Protein AF-A0A1G0SRI0-F1 (afdb_monomer)

Secondary structure (DSSP, 8-state):
-HHHHHHHHHHHSS--S-HHHHHHHHHHHHHHHHHHHHTT-HHHHHHHHHHHHHHHHHHHHHHSPPPS--

Structure (mmCIF, N/CA/C/O backbone):
data_AF-A0A1G0SRI0-F1
#
_entry.id   AF-A0A1G0SRI0-F1
#
loop_
_atom_site.group_PDB
_atom_site.id
_atom_site.type_symbol
_atom_site.label_atom_id
_atom_site.label_alt_id
_atom_site.label_comp_id
_atom_site.label_asym_id
_atom_site.label_entity_id
_atom_site.label_seq_id
_atom_site.pdbx_PDB_ins_code
_atom_site.Cartn_x
_atom_site.Cartn_y
_atom_site.Cartn_z
_atom_site.occupancy
_atom_site.B_iso_or_equiv
_atom_site.auth_seq_id
_atom_site.auth_comp_id
_atom_site.auth_asym_id
_atom_site.auth_atom_id
_atom_site.pdbx_PDB_model_num
ATOM 1 N N . CYS A 1 1 ? 4.620 7.160 5.281 1.00 64.69 1 CYS A N 1
ATOM 2 C CA . CYS A 1 1 ? 3.989 7.334 6.611 1.00 64.69 1 CYS A CA 1
ATOM 3 C C . CYS A 1 1 ? 2.930 6.283 6.975 1.00 64.69 1 CYS A C 1
ATOM 5 O O . CYS A 1 1 ? 2.220 6.488 7.948 1.00 64.69 1 CYS A O 1
ATOM 7 N N . TRP A 1 2 ? 2.831 5.139 6.288 1.00 81.06 2 TRP A N 1
ATOM 8 C CA . TRP A 1 2 ? 1.800 4.146 6.622 1.00 81.06 2 TRP A CA 1
ATOM 9 C C . TRP A 1 2 ? 2.119 3.297 7.851 1.00 81.06 2 TRP A C 1
ATOM 11 O O . TRP A 1 2 ? 1.203 2.906 8.563 1.00 81.06 2 TRP A O 1
ATOM 21 N N . ILE A 1 3 ? 3.399 3.042 8.127 1.00 84.25 3 ILE A N 1
ATOM 22 C CA . ILE A 1 3 ? 3.835 2.195 9.246 1.00 84.25 3 ILE A CA 1
ATOM 23 C C . ILE A 1 3 ? 3.335 2.723 10.608 1.00 84.25 3 ILE A C 1
ATOM 25 O O . ILE A 1 3 ? 2.576 2.001 11.253 1.00 84.25 3 ILE A O 1
ATOM 29 N N . PRO A 1 4 ? 3.650 3.964 11.046 1.00 86.56 4 PRO A N 1
ATOM 30 C CA . PRO A 1 4 ? 3.210 4.445 12.361 1.00 86.56 4 PRO A CA 1
ATOM 31 C C . PRO A 1 4 ? 1.680 4.524 12.481 1.00 86.56 4 PRO A C 1
ATOM 33 O O . PRO A 1 4 ? 1.117 4.137 13.501 1.00 86.56 4 PRO A O 1
ATOM 36 N N . GLN A 1 5 ? 0.994 4.944 11.415 1.00 86.94 5 GLN A N 1
ATOM 37 C CA . GLN A 1 5 ? -0.466 5.048 11.391 1.00 86.94 5 GLN A CA 1
ATOM 38 C C . GLN A 1 5 ? -1.159 3.675 11.454 1.00 86.94 5 GLN A C 1
ATOM 40 O O . GLN A 1 5 ? -2.162 3.507 12.149 1.00 86.94 5 GLN A O 1
ATOM 45 N N . SER A 1 6 ? -0.633 2.680 10.736 1.00 87.81 6 SER A N 1
ATOM 46 C CA . SER A 1 6 ? -1.198 1.325 10.741 1.00 87.81 6 SER A CA 1
ATOM 47 C C . SER A 1 6 ? -0.974 0.653 12.093 1.00 87.81 6 SER A C 1
ATOM 49 O O . SER A 1 6 ? -1.867 -0.021 12.593 1.00 87.81 6 SER A O 1
ATOM 51 N N . MET A 1 7 ? 0.171 0.908 12.740 1.00 87.12 7 MET A N 1
ATOM 52 C CA . MET A 1 7 ? 0.409 0.475 14.119 1.00 87.12 7 MET A CA 1
ATOM 53 C C . MET A 1 7 ? -0.600 1.088 15.096 1.00 87.12 7 MET A C 1
ATOM 55 O O . MET A 1 7 ? -1.113 0.380 15.959 1.00 87.12 7 MET A O 1
ATOM 59 N N . GLU A 1 8 ? -0.912 2.380 14.967 1.00 88.19 8 GLU A N 1
ATOM 60 C CA . GLU A 1 8 ? -1.945 3.014 15.793 1.00 88.19 8 GLU A CA 1
ATOM 61 C C . GLU A 1 8 ? -3.335 2.416 15.532 1.00 88.19 8 GLU A C 1
ATOM 63 O O . GLU A 1 8 ? -4.059 2.115 16.478 1.00 88.19 8 GLU A O 1
ATOM 68 N N . THR A 1 9 ? -3.682 2.174 14.266 1.00 88.38 9 THR A N 1
ATOM 69 C CA . THR A 1 9 ? -4.966 1.571 13.871 1.00 88.38 9 THR A CA 1
ATOM 70 C C . THR A 1 9 ? -5.133 0.164 14.448 1.00 88.38 9 THR A C 1
ATOM 72 O O . THR A 1 9 ? -6.185 -0.154 14.997 1.00 88.38 9 THR A O 1
ATOM 75 N N . ILE A 1 10 ? -4.080 -0.660 14.405 1.00 86.44 10 ILE A N 1
ATOM 76 C CA . ILE A 1 10 ? -4.077 -1.992 15.026 1.00 86.44 10 ILE A CA 1
ATOM 77 C C . ILE A 1 10 ? -4.274 -1.878 16.542 1.00 86.44 10 ILE A C 1
ATOM 79 O O . ILE A 1 10 ? -5.093 -2.599 17.105 1.00 86.44 10 ILE A O 1
ATOM 83 N N . ARG A 1 11 ? -3.560 -0.957 17.207 1.00 87.00 11 ARG A N 1
ATOM 84 C CA . ARG A 1 11 ? -3.663 -0.747 18.664 1.00 87.00 11 ARG A CA 1
ATOM 85 C C . ARG A 1 11 ? -5.055 -0.290 19.097 1.00 87.00 11 ARG A C 1
ATOM 87 O O . ARG A 1 11 ? -5.544 -0.736 20.130 1.00 87.00 11 ARG A O 1
ATOM 94 N N . ARG A 1 12 ? -5.681 0.607 18.333 1.00 86.25 12 ARG A N 1
ATOM 95 C CA . ARG A 1 12 ? -7.029 1.117 18.624 1.00 86.25 12 ARG A CA 1
ATOM 96 C C . ARG A 1 12 ? -8.131 0.137 18.228 1.00 86.25 12 ARG A C 1
ATOM 98 O O . ARG A 1 12 ? -9.219 0.208 18.782 1.00 86.25 12 ARG A O 1
ATOM 105 N N . GLY A 1 13 ? -7.864 -0.760 17.280 1.00 85.12 13 GLY A N 1
ATOM 106 C CA . GLY A 1 13 ? -8.877 -1.638 16.695 1.00 85.12 13 GLY A CA 1
ATOM 107 C C . GLY A 1 13 ? -9.836 -0.915 15.742 1.00 85.12 13 GLY A C 1
ATOM 108 O O . GLY A 1 13 ? -10.744 -1.543 15.210 1.00 85.12 13 GLY A O 1
ATOM 109 N N . GLU A 1 14 ? -9.630 0.375 15.483 1.00 84.94 14 GLU A N 1
ATOM 110 C CA . GLU A 1 14 ? -10.449 1.190 14.589 1.00 84.94 14 GLU A CA 1
ATOM 111 C C . GLU A 1 14 ? -9.575 2.149 13.776 1.00 84.94 14 GLU A C 1
ATOM 113 O O . GLU A 1 14 ? -8.518 2.597 14.228 1.00 84.94 14 GLU A O 1
ATOM 118 N N . CYS A 1 15 ? -10.025 2.482 12.564 1.00 87.75 15 CYS A N 1
ATOM 119 C CA . CYS A 1 15 ? -9.339 3.436 11.699 1.00 87.75 15 CYS A CA 1
ATOM 120 C C . CYS A 1 15 ? -10.162 4.722 11.540 1.00 87.75 15 CYS A C 1
ATOM 122 O O . CYS A 1 15 ? -11.281 4.699 11.020 1.00 87.75 15 CYS A O 1
ATOM 124 N N . SER A 1 16 ? -9.603 5.872 11.921 1.00 85.88 16 SER A N 1
ATOM 125 C CA . SER A 1 16 ? -10.261 7.181 11.769 1.00 85.88 16 SER A CA 1
ATOM 126 C C . SER A 1 16 ? -10.132 7.771 10.358 1.00 85.88 16 SER A C 1
ATOM 128 O O . SER A 1 16 ? -10.892 8.667 9.996 1.00 85.88 16 SER A O 1
ATOM 130 N N . VAL A 1 17 ? -9.236 7.237 9.523 1.00 88.75 17 VAL A N 1
ATOM 131 C CA . VAL A 1 17 ? -8.975 7.760 8.173 1.00 88.75 17 VAL A CA 1
ATOM 132 C C . VAL A 1 17 ? -10.198 7.630 7.262 1.00 88.75 17 VAL A C 1
ATOM 134 O O . VAL A 1 17 ? -11.018 6.716 7.399 1.00 88.75 17 VAL A O 1
ATOM 137 N N . ASN A 1 18 ? -10.338 8.587 6.341 1.00 91.56 18 ASN A N 1
ATOM 138 C CA . ASN A 1 18 ? -11.416 8.627 5.362 1.00 91.56 18 ASN A CA 1
ATOM 139 C C . ASN A 1 18 ? -11.369 7.402 4.431 1.00 91.56 18 ASN A C 1
ATOM 141 O O . ASN A 1 18 ? -10.332 7.089 3.846 1.00 91.56 18 ASN A O 1
ATOM 145 N N . THR A 1 19 ? -12.511 6.736 4.257 1.00 88.12 19 THR A N 1
ATOM 146 C CA . THR A 1 19 ? -12.618 5.516 3.445 1.00 88.12 19 THR A CA 1
ATOM 147 C C . THR A 1 19 ? -12.261 5.754 1.977 1.00 88.12 19 THR A C 1
ATOM 149 O O . THR A 1 19 ? -11.570 4.933 1.385 1.00 88.12 19 THR A O 1
ATOM 152 N N . GLY A 1 20 ? -12.668 6.886 1.393 1.00 90.81 20 GLY A N 1
ATOM 153 C CA . GLY A 1 20 ? -12.329 7.239 0.012 1.00 90.81 20 GLY A CA 1
ATOM 154 C C . GLY A 1 20 ? -10.822 7.401 -0.184 1.00 90.81 20 GLY A C 1
ATOM 155 O O . GLY A 1 20 ? -10.266 6.875 -1.143 1.00 90.81 20 GLY A O 1
ATOM 156 N N . PHE A 1 21 ? -10.141 8.038 0.772 1.00 92.00 21 PHE A N 1
ATOM 157 C CA . PHE A 1 21 ? -8.681 8.143 0.755 1.00 92.00 21 PHE A CA 1
ATOM 158 C C . PHE A 1 21 ? -7.996 6.773 0.846 1.00 92.00 21 PHE A C 1
ATOM 160 O O . PHE A 1 21 ? -7.043 6.517 0.112 1.00 92.00 21 PHE A O 1
ATOM 167 N N . LEU A 1 22 ? -8.487 5.876 1.708 1.00 91.50 22 LEU A N 1
ATOM 168 C CA . LEU A 1 22 ? -7.953 4.516 1.834 1.00 91.50 22 LEU A CA 1
ATOM 169 C C . LEU A 1 22 ? -8.132 3.711 0.543 1.00 91.50 22 LEU A C 1
ATOM 171 O O . LEU A 1 22 ? -7.172 3.113 0.064 1.00 91.50 22 LEU A O 1
ATOM 175 N N . VAL A 1 23 ? -9.323 3.752 -0.057 1.00 91.81 23 VAL A N 1
ATOM 176 C CA . VAL A 1 23 ? -9.619 3.057 -1.318 1.00 91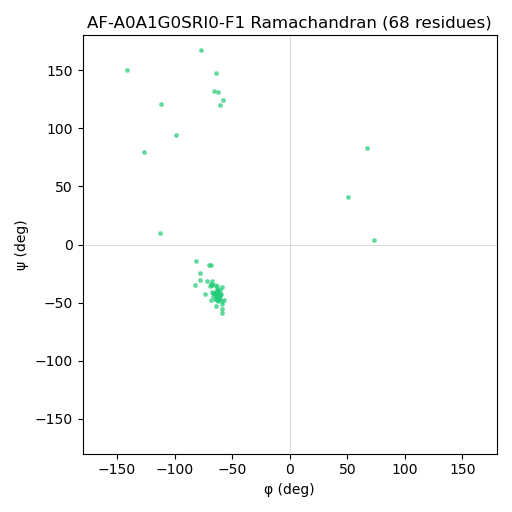.81 23 VAL A CA 1
ATOM 177 C C . VAL A 1 23 ? -8.754 3.595 -2.457 1.00 91.81 23 VAL A C 1
ATOM 179 O O . VAL A 1 23 ? -8.127 2.808 -3.163 1.00 91.81 23 VAL A O 1
ATOM 182 N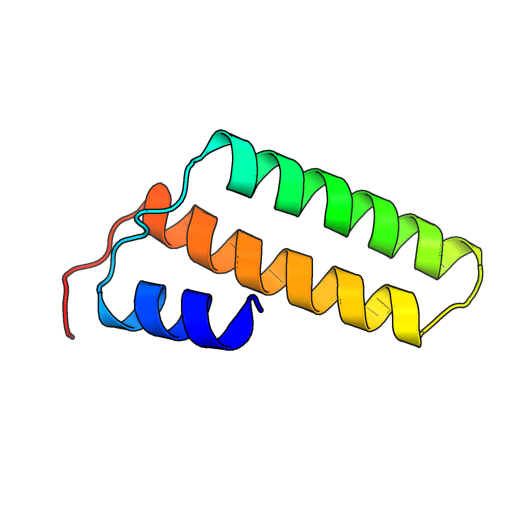 N . LEU A 1 24 ? -8.652 4.920 -2.604 1.00 94.44 24 LEU A N 1
ATOM 183 C CA . LEU A 1 24 ? -7.775 5.540 -3.601 1.00 94.44 24 LEU A CA 1
ATOM 184 C C . LEU A 1 24 ? -6.308 5.168 -3.373 1.00 94.44 24 LEU A C 1
ATOM 186 O O . LEU A 1 24 ? -5.593 4.894 -4.333 1.00 94.44 24 LEU A O 1
ATOM 190 N N . SER A 1 25 ? -5.872 5.110 -2.114 1.00 93.69 25 SER A N 1
ATOM 191 C CA . SER A 1 25 ? -4.509 4.708 -1.764 1.00 93.69 25 SER A CA 1
ATOM 192 C C . SER A 1 25 ? -4.235 3.260 -2.156 1.00 93.69 25 SER A C 1
ATOM 194 O O . SER A 1 25 ? -3.197 2.993 -2.751 1.00 93.69 25 SER A O 1
ATOM 196 N N . VAL A 1 26 ? -5.158 2.331 -1.880 1.00 94.00 26 VAL A N 1
ATOM 197 C CA . VAL A 1 26 ? -5.021 0.919 -2.273 1.00 94.00 26 VAL A CA 1
ATOM 198 C C . VAL A 1 26 ? -5.006 0.781 -3.795 1.00 94.00 26 VAL A C 1
ATOM 200 O O . VAL A 1 26 ? -4.063 0.219 -4.337 1.00 94.00 26 VAL A O 1
ATOM 203 N N . ILE A 1 27 ? -6.000 1.330 -4.499 1.00 95.81 27 ILE A N 1
ATOM 204 C CA . ILE A 1 27 ? -6.100 1.202 -5.963 1.00 95.81 27 ILE A CA 1
ATOM 205 C C . ILE A 1 27 ? -4.893 1.850 -6.647 1.00 95.81 27 ILE A C 1
ATOM 207 O O . ILE A 1 27 ? -4.272 1.241 -7.520 1.00 95.81 27 ILE A O 1
ATOM 211 N N . GLY A 1 28 ? -4.535 3.066 -6.227 1.00 96.50 28 GLY A N 1
ATOM 212 C CA . GLY A 1 28 ? -3.385 3.790 -6.750 1.00 96.50 28 GLY A CA 1
ATOM 213 C C . GLY A 1 28 ? -2.098 3.002 -6.542 1.00 96.50 28 GLY A C 1
ATOM 214 O O . GLY A 1 28 ? -1.419 2.674 -7.509 1.00 96.50 28 GLY A O 1
ATOM 215 N N . SER A 1 29 ? -1.790 2.624 -5.301 1.00 96.12 29 SER A N 1
ATOM 216 C CA . SER A 1 29 ? -0.540 1.916 -5.003 1.00 96.12 29 SER A CA 1
ATOM 217 C C . SER A 1 29 ? -0.448 0.528 -5.637 1.00 96.12 29 SER A C 1
ATOM 219 O O . SER A 1 29 ? 0.624 0.172 -6.112 1.00 96.12 29 SER A O 1
ATOM 221 N N . VAL A 1 30 ? -1.548 -0.219 -5.768 1.00 95.94 30 VAL A N 1
ATOM 222 C CA . VAL A 1 30 ? -1.555 -1.479 -6.535 1.00 95.94 30 VAL A CA 1
ATOM 223 C C . VAL A 1 30 ? -1.229 -1.221 -8.006 1.00 95.94 30 VAL A C 1
ATOM 225 O O . VAL A 1 30 ? -0.382 -1.902 -8.579 1.00 95.94 30 VAL A O 1
ATOM 228 N N . THR A 1 31 ? -1.850 -0.204 -8.609 1.00 97.62 31 THR A N 1
ATOM 229 C CA . THR A 1 31 ? -1.602 0.165 -10.012 1.00 97.62 31 THR A CA 1
ATOM 230 C C . THR A 1 31 ? -0.143 0.569 -10.222 1.00 97.62 31 THR A C 1
ATOM 232 O O . THR A 1 31 ? 0.504 0.123 -11.167 1.00 97.62 31 THR A O 1
ATOM 235 N N . LEU A 1 32 ? 0.403 1.368 -9.306 1.00 96.44 32 LEU A N 1
ATOM 236 C CA . LEU A 1 32 ? 1.794 1.806 -9.325 1.00 96.44 32 LEU A CA 1
ATOM 237 C C . LEU A 1 32 ? 2.782 0.658 -9.064 1.00 96.44 32 LEU A C 1
ATOM 239 O O . LEU A 1 32 ? 3.853 0.647 -9.661 1.00 96.44 32 LEU A O 1
ATOM 243 N N . ALA A 1 33 ? 2.434 -0.330 -8.236 1.00 95.81 33 ALA A N 1
ATOM 244 C CA . ALA A 1 33 ? 3.249 -1.529 -8.041 1.00 95.81 33 ALA A CA 1
ATOM 245 C C . ALA A 1 33 ? 3.304 -2.396 -9.312 1.00 95.81 33 ALA A C 1
ATOM 247 O O . ALA A 1 33 ? 4.378 -2.866 -9.681 1.00 95.81 33 ALA A O 1
ATOM 248 N N . ILE A 1 34 ? 2.174 -2.558 -10.013 1.00 96.38 34 ILE A N 1
ATOM 249 C CA . ILE A 1 34 ? 2.114 -3.250 -11.314 1.00 96.38 34 ILE A CA 1
ATOM 250 C C . ILE A 1 34 ? 2.932 -2.488 -12.362 1.00 96.38 34 ILE A C 1
ATOM 252 O O . ILE A 1 34 ? 3.686 -3.089 -13.124 1.00 96.38 34 ILE A O 1
ATOM 256 N N . TYR A 1 35 ? 2.830 -1.159 -12.381 1.00 97.00 35 TYR A N 1
ATOM 257 C CA . TYR A 1 35 ? 3.653 -0.330 -13.255 1.00 97.00 35 TYR A CA 1
ATOM 258 C C . TYR A 1 35 ? 5.148 -0.495 -12.946 1.00 97.00 35 TYR A C 1
ATOM 260 O O . TYR A 1 35 ? 5.930 -0.734 -13.860 1.00 97.00 35 TYR A O 1
ATOM 268 N N . ALA A 1 36 ? 5.545 -0.451 -11.672 1.00 97.12 36 ALA A N 1
ATOM 269 C CA . ALA A 1 36 ? 6.932 -0.653 -11.254 1.00 97.12 36 ALA A CA 1
ATOM 270 C C . ALA A 1 36 ? 7.481 -2.025 -11.680 1.00 97.12 36 ALA A C 1
ATOM 272 O O . ALA A 1 36 ? 8.631 -2.118 -12.100 1.00 97.12 36 ALA A O 1
ATOM 273 N N . TRP A 1 37 ? 6.643 -3.069 -11.641 1.00 96.06 37 TRP A N 1
ATOM 274 C CA . TRP A 1 37 ? 6.979 -4.384 -12.192 1.00 96.06 37 TRP A CA 1
ATOM 275 C C . TRP A 1 37 ? 7.288 -4.317 -13.688 1.00 96.06 37 TRP A C 1
ATOM 277 O O . TRP A 1 37 ? 8.250 -4.923 -14.139 1.00 96.06 37 TRP A O 1
ATOM 287 N N . SER A 1 38 ? 6.503 -3.567 -14.464 1.00 97.50 38 SER A N 1
ATOM 288 C CA . SER A 1 38 ? 6.694 -3.468 -15.919 1.00 97.50 38 SER A CA 1
ATOM 289 C C . SER A 1 38 ? 7.972 -2.739 -16.352 1.00 97.50 38 SER A C 1
ATOM 291 O O . SER A 1 38 ? 8.383 -2.885 -17.500 1.00 97.50 38 SER A O 1
ATOM 293 N N . ILE A 1 39 ? 8.586 -1.964 -15.454 1.00 97.50 39 ILE A N 1
ATOM 294 C CA . ILE A 1 39 ? 9.814 -1.198 -15.712 1.00 97.50 39 ILE A CA 1
ATOM 295 C C . ILE A 1 39 ? 11.024 -1.723 -14.923 1.00 97.50 39 ILE A C 1
ATOM 297 O O . ILE A 1 39 ? 12.045 -1.041 -14.877 1.00 97.50 39 ILE A O 1
ATOM 301 N N . ASP A 1 40 ? 10.899 -2.891 -14.280 1.00 96.56 40 ASP A N 1
ATOM 302 C CA . ASP A 1 40 ? 11.931 -3.504 -13.432 1.00 96.56 40 ASP A CA 1
ATOM 303 C C . ASP A 1 40 ? 12.501 -2.545 -12.363 1.00 96.56 40 ASP A C 1
ATOM 305 O O . ASP A 1 40 ? 13.701 -2.533 -12.089 1.00 96.56 40 ASP A O 1
ATOM 309 N N . ASP A 1 41 ? 11.636 -1.738 -11.730 1.00 97.12 41 ASP A N 1
ATOM 310 C CA . ASP A 1 41 ? 12.021 -0.843 -10.629 1.00 97.12 41 ASP A CA 1
ATOM 311 C C . ASP A 1 41 ? 11.673 -1.473 -9.265 1.00 97.12 41 ASP A C 1
ATOM 313 O O . ASP A 1 41 ? 10.547 -1.325 -8.762 1.00 97.12 41 ASP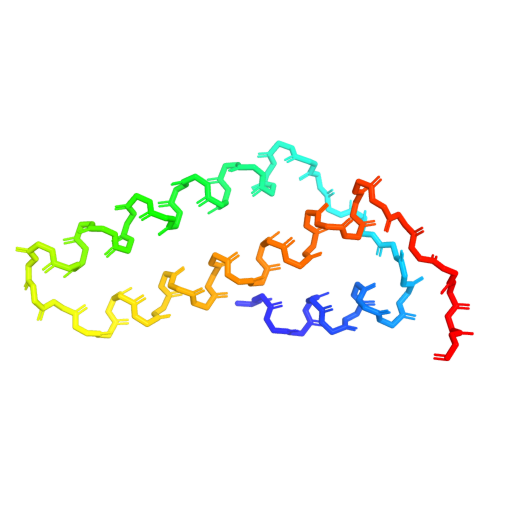 A O 1
ATOM 317 N N . PRO A 1 42 ? 12.627 -2.172 -8.619 1.00 93.50 42 PRO A N 1
ATOM 318 C CA . PRO A 1 42 ? 12.372 -2.844 -7.352 1.00 93.50 42 PRO A CA 1
ATOM 319 C C . PRO A 1 42 ? 12.111 -1.858 -6.211 1.00 93.50 42 PRO A C 1
ATOM 321 O O . PRO A 1 42 ? 11.336 -2.165 -5.305 1.00 93.50 42 PRO A O 1
ATOM 324 N N . VAL A 1 43 ? 12.716 -0.665 -6.232 1.00 96.81 43 VAL A N 1
ATOM 325 C CA . VAL A 1 43 ? 12.533 0.328 -5.164 1.00 96.81 43 VAL A CA 1
ATOM 326 C C . VAL A 1 43 ? 11.106 0.851 -5.208 1.00 96.81 43 VAL A C 1
ATOM 328 O O . VAL A 1 43 ? 10.410 0.863 -4.187 1.00 96.81 43 VAL A O 1
ATOM 331 N N . PHE A 1 44 ? 10.633 1.227 -6.394 1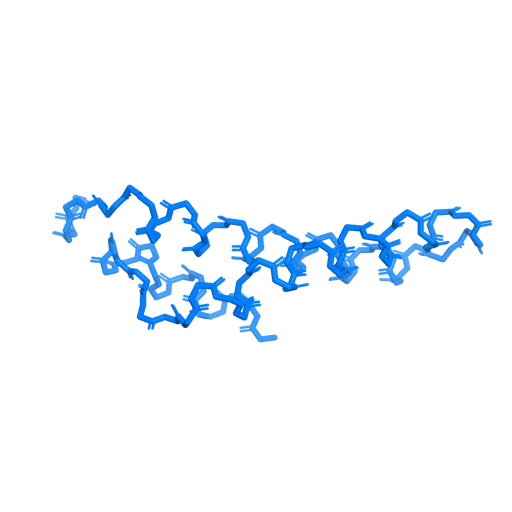.00 95.94 44 PHE A N 1
ATOM 332 C CA . PHE A 1 44 ? 9.283 1.739 -6.554 1.00 95.94 44 PHE A CA 1
ATOM 333 C C . PHE A 1 44 ? 8.220 0.670 -6.293 1.00 95.94 44 PHE A C 1
ATOM 335 O O . PHE A 1 44 ? 7.188 0.960 -5.675 1.00 95.94 44 PHE A O 1
ATOM 342 N N . MET A 1 45 ? 8.501 -0.580 -6.664 1.00 96.69 45 MET A N 1
ATOM 343 C CA . MET A 1 45 ? 7.645 -1.721 -6.350 1.00 96.69 45 MET A CA 1
ATOM 344 C C . MET A 1 45 ? 7.519 -1.936 -4.838 1.00 96.69 45 MET A C 1
ATOM 346 O O . MET A 1 45 ? 6.403 -2.055 -4.327 1.00 96.69 45 MET A O 1
ATOM 350 N N . ILE A 1 46 ? 8.636 -1.943 -4.102 1.00 95.44 46 ILE A N 1
ATOM 351 C CA . ILE A 1 46 ? 8.640 -2.135 -2.644 1.00 95.44 46 ILE A CA 1
ATOM 352 C C . ILE A 1 46 ? 7.868 -1.007 -1.953 1.00 95.44 46 ILE A C 1
ATOM 354 O O . ILE A 1 46 ? 7.016 -1.269 -1.101 1.00 95.44 46 ILE A O 1
ATOM 358 N N . LEU A 1 47 ? 8.106 0.247 -2.344 1.00 95.00 47 LEU A N 1
ATOM 359 C CA . LEU A 1 47 ? 7.425 1.406 -1.760 1.00 95.00 47 LEU A CA 1
ATOM 360 C C . LEU A 1 47 ? 5.903 1.344 -1.949 1.00 95.00 47 LEU A C 1
ATOM 362 O O . LEU A 1 47 ? 5.142 1.582 -1.002 1.00 95.00 47 LEU A O 1
ATOM 366 N N . ASN A 1 48 ? 5.445 0.987 -3.149 1.00 95.69 48 ASN A N 1
ATOM 367 C CA . ASN A 1 48 ? 4.019 0.850 -3.429 1.00 95.69 48 ASN A CA 1
ATOM 368 C C . ASN A 1 48 ? 3.406 -0.391 -2.769 1.00 95.69 48 ASN A C 1
ATOM 370 O O . ASN A 1 48 ? 2.264 -0.337 -2.315 1.00 95.69 48 ASN A O 1
ATOM 374 N N . SER A 1 49 ? 4.174 -1.466 -2.599 1.00 93.69 49 SER A N 1
ATOM 375 C CA . SER A 1 49 ? 3.740 -2.660 -1.862 1.00 93.69 49 SER A CA 1
ATOM 376 C C . SER A 1 49 ? 3.538 -2.370 -0.371 1.00 93.69 49 SER A C 1
ATOM 378 O O . SER A 1 49 ? 2.507 -2.730 0.194 1.00 93.69 49 SER A O 1
ATOM 380 N N . ILE A 1 50 ? 4.463 -1.642 0.268 1.00 94.00 50 ILE A N 1
ATOM 381 C CA . ILE A 1 50 ? 4.325 -1.202 1.671 1.00 94.00 50 ILE A CA 1
ATOM 382 C C . ILE A 1 50 ? 3.109 -0.283 1.830 1.00 94.00 50 ILE A C 1
ATOM 384 O O . ILE A 1 50 ? 2.360 -0.389 2.803 1.00 94.00 50 ILE A O 1
ATOM 388 N N . THR A 1 51 ? 2.900 0.615 0.868 1.00 94.12 51 THR A N 1
ATOM 389 C CA . THR A 1 51 ? 1.746 1.523 0.841 1.00 94.12 51 THR A CA 1
ATOM 390 C C . THR A 1 51 ? 0.439 0.742 0.713 1.00 94.12 51 THR A C 1
ATOM 392 O O . THR A 1 51 ? -0.480 0.973 1.497 1.00 94.12 51 THR A O 1
ATOM 395 N N . THR A 1 52 ? 0.390 -0.239 -0.192 1.00 94.25 52 THR A N 1
ATOM 396 C CA . THR A 1 52 ? -0.755 -1.140 -0.374 1.00 94.25 52 THR A CA 1
ATOM 397 C C . THR A 1 52 ? -1.053 -1.901 0.914 1.00 94.25 52 THR A C 1
ATOM 399 O O . THR A 1 52 ? -2.193 -1.916 1.371 1.00 94.25 52 THR A O 1
ATOM 402 N N . ALA A 1 53 ? -0.030 -2.491 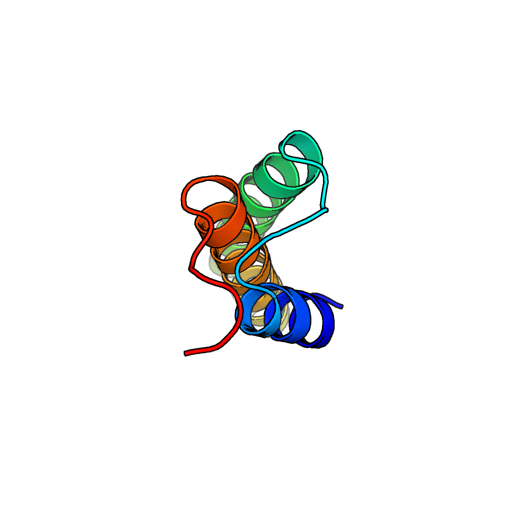1.540 1.00 93.12 53 ALA A N 1
ATOM 403 C CA . ALA A 1 53 ? -0.180 -3.250 2.776 1.00 93.12 53 ALA A CA 1
ATOM 404 C C . ALA A 1 53 ? -0.696 -2.369 3.923 1.00 93.12 53 ALA A C 1
ATOM 406 O O . ALA A 1 53 ? -1.668 -2.724 4.587 1.00 93.12 53 ALA A O 1
ATOM 407 N N . GLY A 1 54 ? -0.103 -1.191 4.130 1.00 92.38 54 GLY A N 1
ATOM 408 C CA . GLY A 1 54 ? -0.528 -0.266 5.181 1.00 92.38 54 GLY A CA 1
ATOM 409 C C . GLY A 1 54 ? -1.945 0.276 4.970 1.00 92.38 54 GLY A C 1
ATOM 410 O O . GLY A 1 54 ? -2.770 0.245 5.883 1.00 92.38 54 GLY A O 1
ATOM 411 N N . ALA A 1 55 ? -2.273 0.725 3.755 1.00 92.00 55 ALA A N 1
ATOM 412 C CA . ALA A 1 55 ? -3.627 1.161 3.421 1.00 92.00 55 ALA A CA 1
ATOM 413 C C . ALA A 1 55 ? -4.641 0.005 3.522 1.00 92.00 55 ALA A C 1
ATOM 415 O O . ALA A 1 55 ? -5.763 0.209 3.985 1.00 92.00 55 ALA A O 1
ATOM 416 N N . GLY A 1 56 ? -4.234 -1.217 3.168 1.00 90.31 56 GLY A N 1
ATOM 417 C CA . GLY A 1 56 ? -5.027 -2.436 3.300 1.00 90.31 56 GLY A CA 1
ATOM 418 C C . GLY A 1 56 ? -5.359 -2.775 4.753 1.00 90.31 56 GLY A C 1
ATOM 419 O O . GLY A 1 56 ? -6.529 -2.978 5.068 1.00 90.31 56 GLY A O 1
ATOM 420 N N . VAL A 1 57 ? -4.373 -2.748 5.657 1.00 90.31 57 VAL A N 1
ATOM 421 C CA . VAL A 1 57 ? -4.593 -2.927 7.107 1.00 90.31 57 VAL A CA 1
ATOM 422 C C . VAL A 1 57 ? -5.589 -1.893 7.627 1.00 90.31 57 VAL A C 1
ATOM 424 O O . VAL A 1 57 ? -6.565 -2.238 8.289 1.00 90.31 57 VAL A O 1
ATOM 427 N N . ASN A 1 58 ? -5.397 -0.625 7.274 1.00 90.62 58 ASN A N 1
ATOM 428 C CA . ASN A 1 58 ? -6.291 0.445 7.706 1.00 90.62 58 ASN A CA 1
ATOM 429 C C . ASN A 1 58 ? -7.716 0.275 7.165 1.00 90.62 58 ASN A C 1
ATOM 431 O O . ASN A 1 58 ? -8.685 0.492 7.889 1.00 90.62 58 ASN A O 1
ATOM 435 N N . THR A 1 59 ? -7.848 -0.181 5.919 1.00 88.94 59 THR A N 1
ATOM 436 C CA . THR A 1 59 ? -9.143 -0.509 5.308 1.00 88.94 59 THR A CA 1
ATOM 437 C C . THR A 1 59 ? -9.806 -1.689 6.016 1.00 88.94 59 THR A C 1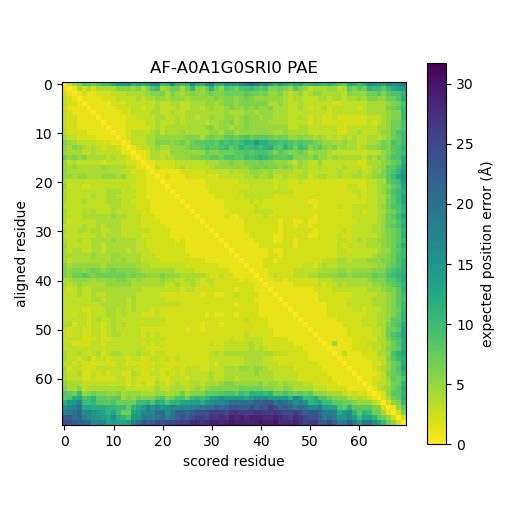
ATOM 439 O O . THR A 1 59 ? -11.000 -1.637 6.300 1.00 88.94 59 THR A O 1
ATOM 442 N N . TYR A 1 60 ? -9.040 -2.723 6.371 1.00 88.69 60 TYR A N 1
ATOM 443 C CA . TYR A 1 60 ? -9.545 -3.883 7.104 1.00 88.69 60 TYR A CA 1
ATOM 444 C C . TYR A 1 60 ? -10.151 -3.478 8.452 1.00 88.69 60 TYR A C 1
ATOM 446 O O . TYR A 1 60 ? -11.311 -3.788 8.709 1.00 88.69 60 TYR A O 1
ATOM 454 N N . TYR A 1 61 ? -9.423 -2.704 9.263 1.00 88.00 61 TYR A N 1
ATOM 455 C CA . TYR A 1 61 ? -9.918 -2.205 10.555 1.00 88.00 61 TYR A CA 1
ATOM 456 C C . TYR A 1 61 ? -11.018 -1.140 10.425 1.00 88.00 61 TYR A C 1
ATOM 458 O O . TYR A 1 61 ? -11.754 -0.898 11.379 1.00 88.00 61 TYR A O 1
ATOM 466 N N . LYS A 1 62 ? -11.171 -0.507 9.254 1.00 85.75 62 LYS A N 1
ATOM 467 C CA . LYS A 1 62 ? -12.314 0.369 8.958 1.00 85.75 62 LYS A CA 1
ATOM 468 C C . LYS A 1 62 ? -13.599 -0.429 8.721 1.00 85.75 62 LYS A C 1
ATOM 470 O O . LYS A 1 62 ? -14.657 -0.027 9.189 1.00 85.75 62 LYS A 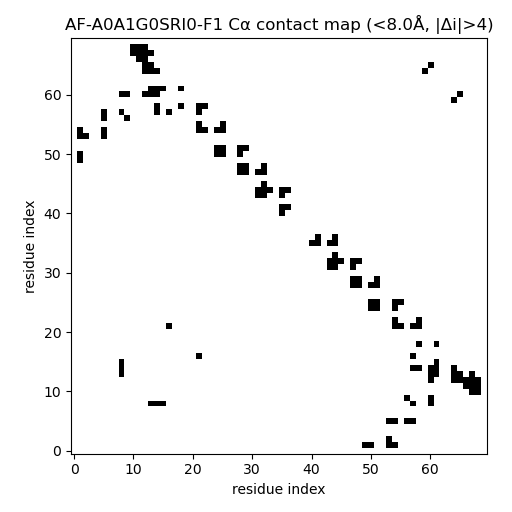O 1
ATOM 475 N N . VAL A 1 63 ? -13.509 -1.533 7.975 1.00 85.94 63 VAL A N 1
ATOM 476 C CA . VAL A 1 63 ? -14.661 -2.380 7.605 1.00 85.94 63 VAL A CA 1
ATOM 477 C C . VAL A 1 63 ? -15.025 -3.356 8.724 1.00 85.94 63 VAL A C 1
ATOM 479 O O . VAL A 1 63 ? -16.198 -3.659 8.934 1.00 85.94 63 VAL A O 1
ATOM 482 N N . ARG A 1 64 ? -14.023 -3.853 9.449 1.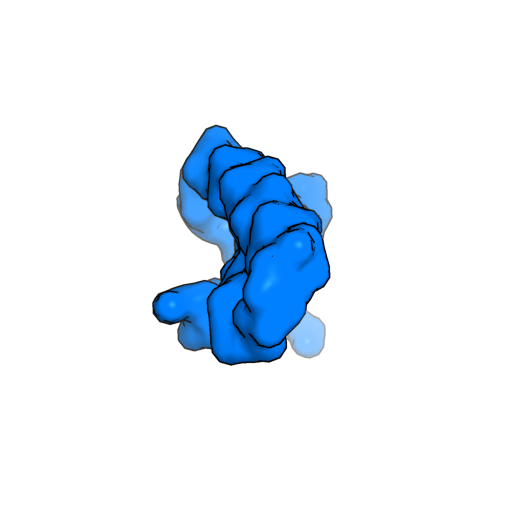00 85.50 64 ARG A N 1
ATOM 483 C CA . ARG A 1 64 ? -14.172 -4.745 10.599 1.00 85.50 64 ARG A CA 1
ATOM 484 C C . ARG A 1 64 ? -13.419 -4.163 11.793 1.00 85.50 64 ARG A C 1
ATOM 486 O O . ARG A 1 64 ? -12.301 -4.606 12.063 1.00 85.50 64 ARG A O 1
ATOM 493 N N . PRO A 1 65 ? -14.004 -3.179 12.498 1.00 77.88 65 PRO A N 1
ATOM 494 C CA . PRO A 1 65 ? -13.412 -2.689 13.732 1.00 77.88 65 PRO A CA 1
ATOM 495 C C . PRO A 1 65 ? -13.259 -3.854 14.718 1.00 77.88 65 PRO A C 1
ATOM 497 O O . PRO A 1 65 ? -14.205 -4.598 14.990 1.00 77.88 65 PRO A O 1
ATOM 500 N N . GLY A 1 66 ? -12.033 -4.058 15.190 1.00 72.56 66 GLY A N 1
ATOM 501 C CA . GLY A 1 66 ? -11.721 -5.012 16.247 1.00 72.56 66 GLY A CA 1
ATOM 502 C C . GLY A 1 66 ? -12.109 -4.443 17.610 1.00 72.56 66 GLY A C 1
ATOM 503 O O . GLY A 1 66 ? -12.373 -3.251 17.751 1.00 72.56 66 GLY A O 1
ATOM 504 N N . LYS A 1 67 ? -12.121 -5.283 18.649 1.00 61.19 67 LYS A N 1
ATOM 505 C CA . LYS A 1 67 ? -12.211 -4.766 20.021 1.00 61.19 67 LYS A CA 1
ATOM 506 C C . LYS A 1 67 ? -10.926 -3.977 20.330 1.00 61.19 67 LYS A C 1
ATOM 508 O O . LYS A 1 67 ? -9.849 -4.513 20.060 1.00 61.19 67 LYS A O 1
ATOM 513 N N . PRO A 1 68 ? -11.003 -2.754 20.884 1.00 55.06 68 PRO A N 1
ATOM 514 C CA . PRO A 1 68 ? -9.817 -2.045 21.353 1.00 55.06 68 PRO A CA 1
ATOM 515 C C . PRO A 1 68 ? -9.133 -2.880 22.445 1.00 55.06 68 PRO A C 1
ATOM 517 O O . PRO A 1 68 ? -9.762 -3.173 23.459 1.00 55.06 68 PRO A O 1
ATOM 520 N N . GLY A 1 69 ? -7.877 -3.279 22.224 1.00 62.06 69 GLY A N 1
ATOM 521 C CA . GLY A 1 69 ? -7.047 -4.000 23.198 1.00 62.06 69 GLY A CA 1
ATOM 522 C C . GLY A 1 69 ? -7.509 -5.422 23.550 1.00 62.06 69 GLY A C 1
ATOM 523 O O . GLY A 1 69 ? -8.126 -5.634 24.592 1.00 62.06 69 GLY A O 1
ATOM 524 N N . ALA A 1 70 ? -7.135 -6.399 22.720 1.00 43.69 70 ALA A N 1
ATOM 525 C CA . ALA A 1 70 ? -6.807 -7.747 23.192 1.00 43.69 70 ALA A CA 1
ATOM 526 C C . ALA A 1 70 ? -5.281 -7.893 23.207 1.00 43.69 70 ALA A C 1
ATOM 528 O O . ALA A 1 70 ? -4.652 -7.369 22.256 1.00 43.69 70 ALA A O 1
#

Mean predicted aligned error: 4.58 Å

Foldseek 3Di:
DLVVQLVVCVQQLAAPDDLVVLVCQLVVLVVQLVVCVVVVNVVSNVVSVVSNVSSVSNNCSHVGRDHNDD

Sol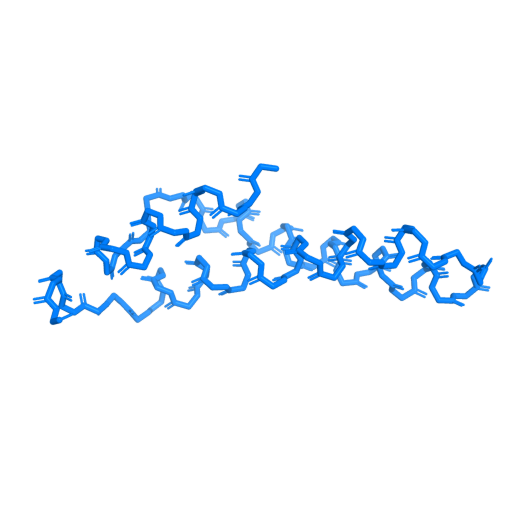vent-accessible surface area (backbone atoms only — not comparable to full-atom values): 3627 Å² total; per-residue (Å²): 123,41,68,70,55,34,54,49,25,62,57,50,12,41,42,88,69,58,65,69,59,33,52,50,44,30,57,49,22,49,52,48,23,55,50,20,59,77,70,74,35,67,67,56,22,50,55,20,47,52,44,24,51,26,31,44,53,37,46,48,25,54,78,52,60,49,73,60,72,125

Nearest PDB structures (foldseek):
  4x5m-assembly2_B  TM=8.964E-01  e=2.186E-01  Escherichia coli UMEA 3162-1
  1yvw-assembly1_A  TM=9.410E-01  e=1.255E+00  Bacillus cereus
  6j22-assembly1_A  TM=9.352E-01  e=2.343E+00  Shigella flexneri
  6j2l-assembly1_B  TM=7.634E-01  e=2.825E+00  Shigella flexneri
  1vmg-assembly1_A  TM=7.134E-01  e=3.407E+00  Saccharolobus solfataricus P2

Sequence (70 aa):
CWIPQSMETIRRGECSVNTGFLVLSVIGSVTLAIYAWSIDDPVFMILNSITTAGAGVNTYYKVRPGKPGA

pLDDT: mean 88.77, std 10.23, range [43.69, 97.62]

Radius of gyration: 13.09 Å; Cα contacts (8 Å, |Δi|>4): 79; chains: 1; bounding box: 27×16×39 Å